Protein AF-A0A946B1J1-F1 (afdb_monomer_lite)

pLDDT: mean 82.87, std 7.54, range [49.25, 90.81]

Sequence (90 aa):
MIRVVFNIIELVRVLRERGNWKLIRHSQNQLKNFIFCRSGLNNRSAVEVAFYWYHLLKGPEVLIWRLETFGFLFTSKTDQKSRDYLNSYL

Secondary structure (DSSP, 8-state):
-HHHHHHHHHHHHHHHHHB-HHHHHHTHHHHHHHHTT-SSS----HHHHHHHHHHHTTSHHHHHHHHHHTTSB--TT--HHHHHHHHTT-

Structure (mmCIF, N/CA/C/O backbone):
data_AF-A0A946B1J1-F1
#
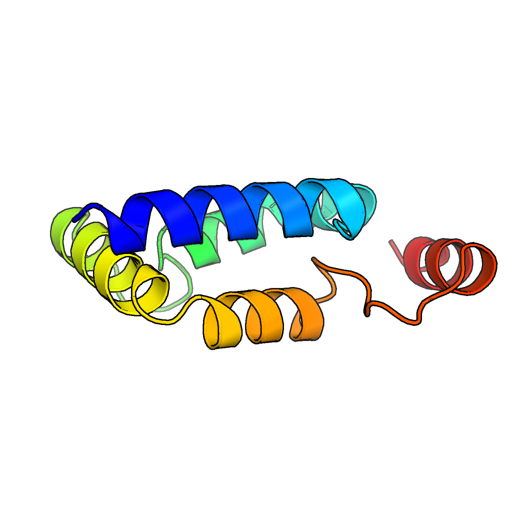_entry.id   AF-A0A946B1J1-F1
#
loop_
_atom_site.group_PDB
_atom_site.id
_atom_site.type_symbol
_atom_site.label_atom_id
_atom_site.label_alt_id
_atom_site.label_comp_id
_atom_site.label_asym_id
_atom_site.label_entity_id
_atom_site.label_seq_id
_atom_site.pdbx_PDB_ins_code
_atom_site.Cartn_x
_atom_site.Cartn_y
_atom_site.Cartn_z
_atom_site.occupancy
_atom_site.B_iso_or_equiv
_atom_site.auth_seq_id
_atom_site.auth_comp_id
_atom_site.auth_asym_id
_atom_site.auth_atom_id
_atom_site.pdbx_PDB_model_num
ATOM 1 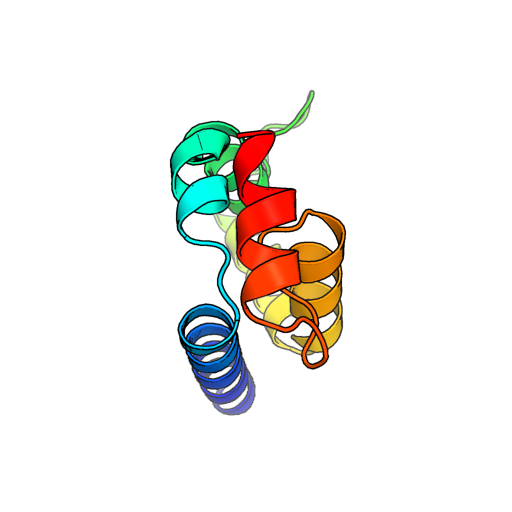N N . MET A 1 1 ? -2.570 1.428 20.166 1.00 63.84 1 MET A N 1
ATOM 2 C CA . MET A 1 1 ? -2.526 2.591 19.247 1.00 63.84 1 MET A CA 1
ATOM 3 C C . MET A 1 1 ? -1.122 2.878 18.736 1.00 63.84 1 MET A C 1
ATOM 5 O O . MET A 1 1 ? -0.963 2.919 17.529 1.00 63.84 1 MET A O 1
ATOM 9 N N . ILE A 1 2 ? -0.108 2.987 19.602 1.00 77.31 2 ILE A N 1
ATOM 10 C CA . ILE A 1 2 ? 1.280 3.297 19.201 1.00 77.31 2 ILE A CA 1
ATOM 11 C C . ILE A 1 2 ? 1.826 2.347 18.111 1.00 77.31 2 ILE A C 1
ATOM 13 O O . ILE A 1 2 ? 2.337 2.817 17.103 1.00 77.31 2 ILE A O 1
ATOM 17 N N . ARG A 1 3 ? 1.627 1.023 18.241 1.00 79.50 3 ARG A N 1
ATOM 18 C CA . ARG A 1 3 ? 2.035 0.044 17.207 1.00 79.50 3 ARG A CA 1
ATOM 19 C C . ARG A 1 3 ? 1.408 0.297 15.831 1.00 79.50 3 ARG A C 1
ATOM 21 O O . ARG A 1 3 ? 2.090 0.193 14.828 1.00 79.50 3 ARG A O 1
ATOM 28 N N . VAL A 1 4 ? 0.134 0.692 15.784 1.00 80.06 4 VAL A N 1
ATOM 29 C CA . VAL A 1 4 ? -0.566 0.988 14.521 1.00 80.06 4 VAL A CA 1
ATOM 30 C C . VAL A 1 4 ? 0.069 2.193 13.825 1.00 80.06 4 VAL A C 1
ATOM 32 O O . VAL A 1 4 ? 0.223 2.184 12.612 1.00 80.06 4 VAL A O 1
ATOM 35 N N . VAL A 1 5 ? 0.496 3.204 14.588 1.00 81.81 5 VAL A N 1
ATOM 36 C CA . VAL A 1 5 ? 1.194 4.376 14.038 1.00 81.81 5 VAL A CA 1
ATOM 37 C C . VAL A 1 5 ? 2.549 3.981 13.444 1.00 81.81 5 VAL A C 1
ATOM 39 O O . VAL A 1 5 ? 2.856 4.390 12.329 1.00 81.81 5 VAL A O 1
ATOM 42 N N . PHE A 1 6 ? 3.329 3.140 14.131 1.00 85.75 6 PHE A N 1
ATOM 43 C CA . PHE A 1 6 ? 4.587 2.615 13.582 1.00 85.75 6 PHE A CA 1
ATOM 44 C C . PHE A 1 6 ? 4.372 1.804 12.300 1.00 85.75 6 PHE A C 1
ATOM 46 O O . PHE A 1 6 ? 5.084 2.020 11.323 1.00 85.75 6 PHE A O 1
ATOM 53 N N . ASN A 1 7 ? 3.338 0.965 12.263 1.00 87.25 7 ASN A N 1
ATOM 54 C CA . ASN A 1 7 ? 2.989 0.169 11.087 1.00 87.25 7 ASN A CA 1
ATOM 55 C C . ASN A 1 7 ? 2.555 1.047 9.898 1.00 87.25 7 ASN A C 1
ATOM 57 O O . ASN A 1 7 ? 2.869 0.737 8.752 1.00 87.25 7 ASN A O 1
ATOM 61 N N . ILE A 1 8 ? 1.879 2.177 10.147 1.00 85.62 8 ILE A N 1
ATOM 62 C CA . ILE A 1 8 ? 1.581 3.174 9.104 1.00 85.62 8 ILE A CA 1
ATOM 63 C C . ILE A 1 8 ? 2.878 3.797 8.574 1.00 85.62 8 ILE A C 1
ATOM 65 O O . ILE A 1 8 ? 3.038 3.931 7.363 1.00 85.62 8 ILE A O 1
ATOM 69 N N . ILE A 1 9 ? 3.811 4.168 9.457 1.00 87.50 9 ILE A N 1
ATOM 70 C CA . ILE A 1 9 ? 5.105 4.741 9.053 1.00 87.50 9 ILE A CA 1
ATOM 71 C C . ILE A 1 9 ? 5.889 3.740 8.197 1.00 87.50 9 ILE A C 1
ATOM 73 O O . ILE A 1 9 ? 6.452 4.123 7.170 1.00 87.50 9 ILE A O 1
ATOM 77 N N . GLU A 1 10 ? 5.902 2.467 8.583 1.00 89.31 10 GLU A N 1
ATOM 78 C CA . GLU A 1 10 ? 6.522 1.391 7.810 1.00 89.31 10 GLU A CA 1
ATOM 79 C C . GLU A 1 10 ? 5.872 1.240 6.433 1.00 89.31 10 GLU A C 1
ATOM 81 O O . GLU A 1 10 ? 6.572 1.228 5.421 1.00 89.31 10 GLU A O 1
ATOM 86 N N . LEU A 1 11 ? 4.538 1.233 6.371 1.00 88.50 11 LEU A N 1
ATOM 87 C CA . LEU A 1 11 ? 3.804 1.164 5.111 1.00 88.50 11 LEU A CA 1
ATOM 88 C C . LEU A 1 11 ? 4.167 2.326 4.176 1.00 88.50 11 LEU A C 1
ATOM 90 O O . LEU A 1 11 ? 4.394 2.122 2.985 1.00 88.50 11 LEU A O 1
ATOM 94 N N . VAL A 1 12 ? 4.250 3.545 4.717 1.00 87.12 12 VAL A N 1
ATOM 95 C CA . VAL A 1 12 ? 4.632 4.745 3.958 1.00 87.12 12 VAL A CA 1
ATOM 96 C C . VAL A 1 12 ? 6.073 4.644 3.460 1.00 87.12 12 VAL A C 1
ATOM 98 O O . VAL A 1 12 ? 6.337 4.999 2.311 1.00 87.12 12 VAL A O 1
ATOM 101 N N . ARG A 1 13 ? 7.005 4.135 4.276 1.00 90.56 13 ARG A N 1
ATOM 102 C CA . ARG A 1 13 ? 8.392 3.885 3.846 1.00 90.56 13 ARG A CA 1
ATOM 103 C C . ARG A 1 13 ? 8.447 2.871 2.708 1.00 90.56 13 ARG A C 1
ATOM 105 O O . ARG A 1 13 ? 9.026 3.164 1.667 1.00 90.56 13 ARG A O 1
ATOM 112 N N . VAL A 1 14 ? 7.761 1.741 2.860 1.00 89.88 14 VAL A N 1
ATOM 113 C CA . VAL A 1 14 ? 7.676 0.687 1.842 1.00 89.88 14 VAL A CA 1
ATOM 114 C C . VAL A 1 14 ? 7.083 1.217 0.535 1.00 89.88 14 VAL A C 1
ATOM 116 O O . VAL A 1 14 ? 7.631 0.955 -0.535 1.00 89.88 14 VAL A O 1
ATOM 119 N N . LEU A 1 15 ? 6.005 2.001 0.607 1.00 88.75 15 LEU A N 1
ATOM 120 C CA . LEU A 1 15 ? 5.405 2.660 -0.555 1.00 88.75 15 LEU A CA 1
ATOM 121 C C . LEU A 1 15 ? 6.360 3.660 -1.208 1.00 88.75 15 LEU A C 1
ATOM 123 O O . LEU A 1 15 ? 6.417 3.741 -2.430 1.00 88.75 15 LEU A O 1
ATOM 127 N N . ARG A 1 16 ? 7.139 4.406 -0.424 1.00 87.75 16 ARG A N 1
ATOM 128 C CA . ARG A 1 16 ? 8.120 5.354 -0.960 1.00 87.75 16 ARG A CA 1
ATOM 129 C C . ARG A 1 16 ? 9.264 4.657 -1.691 1.00 87.75 16 ARG A C 1
ATOM 131 O O . ARG A 1 16 ? 9.657 5.115 -2.759 1.00 87.75 16 ARG A O 1
ATOM 138 N N . GLU A 1 17 ? 9.782 3.574 -1.128 1.00 89.38 17 GLU A N 1
ATOM 139 C CA . GLU A 1 17 ? 10.959 2.867 -1.647 1.00 89.38 17 GLU A CA 1
ATOM 140 C C . GLU A 1 17 ? 10.625 1.924 -2.808 1.00 89.38 17 GLU A C 1
ATOM 142 O O . GLU A 1 17 ? 11.400 1.790 -3.759 1.00 89.38 17 GLU A O 1
ATOM 147 N N . ARG A 1 18 ? 9.470 1.256 -2.735 1.00 90.31 18 ARG A N 1
ATOM 148 C CA . ARG A 1 18 ? 9.087 0.177 -3.656 1.00 90.31 18 ARG A CA 1
ATOM 149 C C . ARG A 1 18 ? 7.815 0.470 -4.443 1.00 90.31 18 ARG A C 1
ATOM 151 O O . ARG A 1 18 ? 7.409 -0.357 -5.251 1.00 90.31 18 ARG A O 1
ATOM 158 N N . GLY A 1 19 ? 7.183 1.621 -4.238 1.00 89.25 19 GLY A N 1
ATOM 159 C CA . GLY A 1 19 ? 5.944 1.988 -4.915 1.00 89.25 19 GLY A CA 1
ATOM 160 C C . GLY A 1 19 ? 6.091 2.049 -6.428 1.00 89.25 19 GLY A C 1
ATOM 161 O O . GLY A 1 19 ? 6.924 2.783 -6.964 1.00 89.25 19 GLY A O 1
ATOM 162 N N . ASN A 1 20 ? 5.218 1.331 -7.129 1.00 90.81 20 ASN A N 1
ATOM 163 C CA . ASN A 1 20 ? 5.012 1.526 -8.552 1.00 90.81 20 ASN A CA 1
ATOM 164 C C . ASN A 1 20 ? 4.089 2.731 -8.773 1.00 90.81 20 ASN A C 1
ATOM 166 O O . ASN A 1 20 ? 2.889 2.601 -9.014 1.00 90.81 20 ASN A O 1
ATOM 170 N N . TRP A 1 21 ? 4.658 3.932 -8.689 1.00 87.44 21 TRP A N 1
ATOM 171 C CA . TRP A 1 21 ? 3.906 5.179 -8.835 1.00 87.44 21 TRP A CA 1
ATOM 172 C C . TRP A 1 21 ? 3.228 5.330 -10.203 1.00 87.44 21 TRP A C 1
ATOM 174 O O . TRP A 1 21 ? 2.197 6.000 -10.285 1.00 87.44 21 TRP A O 1
ATOM 184 N N . LYS A 1 22 ? 3.763 4.697 -11.260 1.00 88.62 22 LYS A N 1
ATOM 185 C CA . LYS A 1 22 ? 3.157 4.712 -12.600 1.00 88.62 22 LYS A CA 1
ATOM 186 C C . LYS A 1 22 ? 1.846 3.924 -12.598 1.00 88.62 22 LYS A C 1
ATOM 188 O O . LYS A 1 22 ? 0.814 4.482 -12.968 1.00 88.62 22 LYS A O 1
ATOM 193 N N . LEU A 1 23 ? 1.860 2.694 -12.077 1.00 88.12 23 LEU A N 1
ATOM 194 C CA . LEU A 1 23 ? 0.650 1.881 -11.915 1.00 88.12 23 LEU A CA 1
ATOM 195 C C . LEU A 1 23 ? -0.337 2.507 -10.934 1.00 88.12 23 LEU A C 1
ATOM 197 O O . LEU A 1 23 ? -1.527 2.561 -11.218 1.00 88.12 23 LEU A O 1
ATOM 201 N N . ILE A 1 24 ? 0.141 3.019 -9.797 1.00 87.62 24 ILE A N 1
ATOM 202 C CA . ILE A 1 24 ? -0.721 3.684 -8.812 1.00 87.62 24 ILE A CA 1
ATOM 203 C C . ILE A 1 24 ? -1.457 4.857 -9.462 1.00 87.62 24 ILE A C 1
ATOM 205 O O . ILE A 1 24 ? -2.643 5.043 -9.199 1.00 87.62 24 ILE A O 1
ATOM 209 N N . ARG A 1 25 ? -0.779 5.630 -10.323 1.00 86.75 25 ARG A N 1
ATOM 210 C CA . ARG A 1 25 ? -1.387 6.742 -11.062 1.00 86.75 25 ARG A CA 1
ATOM 211 C C . ARG A 1 25 ? -2.364 6.265 -12.138 1.00 86.75 25 ARG A C 1
ATOM 213 O O . ARG A 1 25 ? -3.422 6.866 -12.284 1.00 86.75 25 ARG A O 1
ATOM 220 N N . HIS A 1 26 ? -2.031 5.198 -12.855 1.00 89.31 26 HIS A N 1
ATOM 221 C CA . HIS A 1 26 ? -2.901 4.627 -13.881 1.00 89.31 26 HIS A CA 1
ATOM 222 C C . HIS A 1 26 ? -4.181 4.021 -13.270 1.00 89.31 26 HIS A C 1
ATOM 224 O O . HIS A 1 26 ? -5.288 4.263 -13.744 1.00 89.31 26 HIS A O 1
ATOM 230 N N . SER A 1 27 ? -4.054 3.324 -12.141 1.00 85.12 27 SER A N 1
ATOM 231 C CA . SER A 1 27 ? -5.134 2.582 -11.480 1.00 85.12 27 SER A CA 1
ATOM 232 C C . SER A 1 27 ? -5.713 3.304 -10.254 1.00 85.12 27 SER A C 1
ATOM 234 O O . SER A 1 27 ? -6.259 2.661 -9.355 1.00 85.12 27 SER A O 1
ATOM 236 N N . GLN A 1 28 ? -5.645 4.643 -10.197 1.00 83.25 28 GLN A N 1
ATOM 237 C CA . GLN A 1 28 ? -6.112 5.437 -9.044 1.00 83.25 28 GLN A CA 1
ATOM 238 C C . GLN A 1 28 ? -7.561 5.144 -8.650 1.00 83.25 28 GLN A C 1
ATOM 240 O O . GLN A 1 28 ? -7.881 5.112 -7.463 1.00 83.25 28 GLN A O 1
ATOM 245 N N . ASN A 1 29 ? -8.438 4.917 -9.629 1.00 83.69 29 ASN A N 1
ATOM 246 C CA . ASN A 1 29 ? -9.847 4.622 -9.370 1.00 83.69 29 ASN A CA 1
ATOM 247 C C . ASN A 1 29 ? -10.034 3.236 -8.740 1.00 83.69 29 ASN A C 1
ATOM 249 O O . ASN A 1 29 ? -10.806 3.094 -7.794 1.00 83.69 29 ASN A O 1
ATOM 253 N N . GLN A 1 30 ? -9.285 2.229 -9.197 1.00 80.88 30 GLN A N 1
ATOM 254 C CA . GLN A 1 30 ? -9.299 0.893 -8.596 1.00 80.88 30 GLN A CA 1
ATOM 255 C C . GLN A 1 30 ? -8.709 0.919 -7.186 1.00 80.88 30 GLN A C 1
ATOM 257 O O . GLN A 1 30 ? -9.289 0.344 -6.267 1.00 80.88 30 GLN A O 1
ATOM 262 N N . LEU A 1 31 ? -7.610 1.652 -6.993 1.00 82.88 31 LEU A N 1
ATOM 263 C CA . LEU A 1 31 ? -6.984 1.815 -5.686 1.00 82.88 31 LEU A CA 1
ATOM 264 C C . LEU A 1 31 ? -7.905 2.556 -4.710 1.00 82.88 31 LEU A C 1
ATOM 266 O O . LEU A 1 31 ? -8.056 2.122 -3.573 1.00 82.88 31 LEU A O 1
ATOM 270 N N . LYS A 1 32 ? -8.588 3.624 -5.146 1.00 81.62 32 LYS A N 1
ATOM 271 C CA . LYS A 1 32 ? -9.626 4.290 -4.344 1.00 81.62 32 LYS A CA 1
ATOM 272 C C . LYS A 1 32 ? -10.744 3.322 -3.984 1.00 81.62 32 LYS A C 1
ATOM 274 O O . LYS A 1 32 ? -11.126 3.256 -2.820 1.00 81.62 32 LYS A O 1
ATOM 279 N N . ASN A 1 33 ? -11.245 2.548 -4.941 1.00 82.12 33 ASN A N 1
ATOM 280 C CA . ASN A 1 33 ? -12.306 1.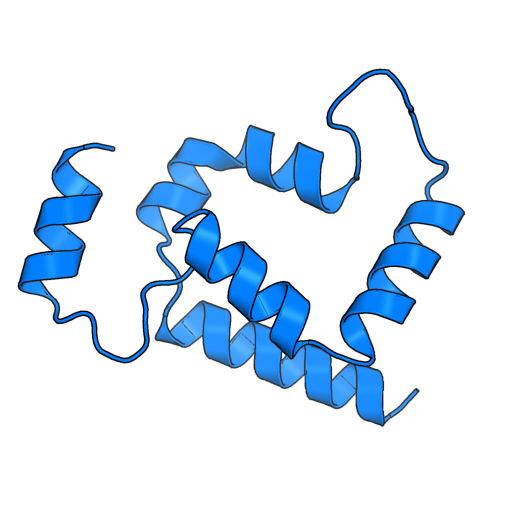584 -4.663 1.00 82.12 33 ASN A CA 1
ATOM 281 C C . ASN A 1 33 ? -11.849 0.497 -3.683 1.00 82.12 33 ASN A C 1
ATOM 283 O O . ASN A 1 33 ? -12.616 0.120 -2.805 1.00 82.12 33 ASN A O 1
ATOM 287 N N . PHE A 1 34 ? -10.597 0.055 -3.756 1.00 79.50 34 PHE A N 1
ATOM 288 C CA . PHE A 1 34 ? -10.011 -0.861 -2.782 1.00 79.50 34 PHE A CA 1
ATOM 289 C C . PHE A 1 34 ? -9.878 -0.222 -1.388 1.00 79.50 34 PHE A C 1
ATOM 291 O O . PHE A 1 34 ? -10.331 -0.803 -0.401 1.00 79.50 34 PHE A O 1
ATOM 298 N N . ILE A 1 35 ? -9.325 0.997 -1.306 1.00 79.94 35 ILE A N 1
ATOM 299 C CA . ILE A 1 35 ? -9.134 1.741 -0.050 1.00 79.94 35 ILE A CA 1
ATOM 300 C C . ILE A 1 35 ? -10.468 2.007 0.639 1.00 79.94 35 ILE A C 1
ATOM 302 O O . ILE A 1 35 ? -10.619 1.771 1.833 1.00 79.94 35 ILE A O 1
ATOM 306 N N . PHE A 1 36 ? -11.466 2.455 -0.110 1.00 78.56 36 PHE A N 1
ATOM 307 C CA . PHE A 1 36 ? -12.786 2.738 0.441 1.00 78.56 36 PHE A CA 1
ATOM 308 C C . PHE A 1 36 ? -13.683 1.499 0.523 1.00 78.56 36 PHE A C 1
ATOM 310 O O . PHE A 1 36 ? -14.856 1.636 0.851 1.00 78.56 36 PHE A O 1
ATOM 317 N N . CYS A 1 37 ? -13.155 0.306 0.217 1.00 74.62 37 CYS A N 1
ATOM 318 C CA . CYS A 1 37 ? -13.916 -0.943 0.133 1.00 74.62 37 CYS A CA 1
ATOM 319 C C . CYS A 1 37 ? -15.198 -0.809 -0.718 1.00 74.62 37 CYS A C 1
ATOM 321 O O . CYS A 1 37 ? -16.215 -1.426 -0.422 1.00 74.62 37 CYS A O 1
ATOM 323 N N . ARG A 1 38 ? -15.140 0.010 -1.777 1.00 71.06 38 ARG A N 1
ATOM 324 C CA . ARG A 1 38 ? -16.222 0.308 -2.732 1.00 71.06 38 ARG A CA 1
ATOM 325 C C . ARG A 1 38 ? -16.226 -0.617 -3.954 1.00 71.06 38 ARG A C 1
ATOM 327 O O . ARG A 1 38 ? -16.911 -0.345 -4.933 1.00 71.06 38 ARG A O 1
ATOM 334 N N . SER A 1 39 ? -15.439 -1.689 -3.944 1.00 63.91 39 SER A N 1
ATOM 335 C CA . SER A 1 39 ? -15.436 -2.688 -5.015 1.00 63.91 39 SER A CA 1
ATOM 336 C C . SER A 1 39 ? -16.547 -3.727 -4.793 1.00 63.91 39 SER A C 1
ATOM 338 O O . SER A 1 39 ? -16.420 -4.566 -3.902 1.00 63.91 39 SER A O 1
ATOM 340 N N . GLY A 1 40 ? -17.613 -3.694 -5.605 1.00 64.81 40 GLY A N 1
ATOM 341 C CA . GLY A 1 40 ? -18.706 -4.684 -5.606 1.00 64.81 40 GLY A CA 1
ATOM 342 C C . GLY A 1 40 ? -20.039 -4.211 -4.994 1.00 64.81 40 GLY A C 1
ATOM 343 O O . GLY A 1 40 ? -20.267 -3.020 -4.820 1.00 64.81 40 GLY A O 1
ATOM 344 N N . LEU A 1 41 ? -20.918 -5.173 -4.670 1.00 49.25 41 LEU A N 1
ATOM 345 C CA . LEU A 1 41 ? -22.319 -5.021 -4.210 1.00 49.25 41 LEU A CA 1
ATOM 346 C C . LEU A 1 41 ? -22.509 -4.485 -2.775 1.00 49.25 41 LEU A C 1
ATOM 348 O O . LEU A 1 41 ? -23.632 -4.472 -2.281 1.00 49.25 41 LEU A O 1
ATOM 352 N N . ASN A 1 42 ? -21.446 -4.072 -2.078 1.00 52.84 42 ASN A N 1
ATOM 353 C CA . ASN A 1 42 ? -21.524 -3.749 -0.653 1.00 52.84 42 ASN A CA 1
ATOM 354 C C . ASN A 1 42 ? -20.909 -2.381 -0.346 1.00 52.84 42 ASN A C 1
ATOM 356 O O . ASN A 1 42 ? -19.691 -2.214 -0.323 1.00 52.84 42 ASN A O 1
ATOM 360 N N . ASN A 1 43 ? -21.774 -1.402 -0.090 1.00 62.94 43 ASN A N 1
ATOM 361 C CA . ASN A 1 43 ? -21.401 -0.060 0.336 1.00 62.94 43 ASN A CA 1
ATOM 362 C C . ASN A 1 43 ? -21.197 -0.071 1.858 1.00 62.94 43 ASN A C 1
ATOM 364 O O . ASN A 1 43 ? -22.133 0.181 2.615 1.00 62.94 43 ASN A O 1
ATOM 368 N N . ARG A 1 44 ? -19.997 -0.446 2.315 1.00 71.94 44 ARG A N 1
ATOM 369 C CA . ARG A 1 44 ? -19.686 -0.425 3.752 1.00 71.94 44 ARG A CA 1
ATOM 370 C C . ARG A 1 44 ? -19.692 1.006 4.279 1.00 71.94 44 ARG A C 1
ATOM 372 O O . ARG A 1 44 ? -19.252 1.936 3.600 1.00 71.94 44 ARG A O 1
ATOM 379 N N . SER A 1 45 ? -20.164 1.178 5.507 1.00 79.12 45 SER A N 1
ATOM 380 C CA . SER A 1 45 ? -20.144 2.477 6.175 1.00 79.12 45 SER A CA 1
ATOM 381 C C . SER A 1 45 ? -18.702 2.946 6.411 1.00 79.12 45 SER A C 1
ATOM 383 O O . SER A 1 45 ? -17.778 2.145 6.573 1.00 79.12 45 SER A O 1
ATOM 385 N N . ALA A 1 46 ? -18.492 4.263 6.473 1.00 78.38 46 ALA A N 1
ATOM 386 C CA . ALA A 1 46 ? -17.162 4.833 6.707 1.00 78.38 46 ALA A CA 1
ATOM 387 C C . ALA A 1 46 ? -16.517 4.328 8.017 1.00 78.38 46 ALA A C 1
ATOM 389 O O . ALA A 1 46 ? -15.297 4.176 8.089 1.00 78.38 46 ALA A O 1
ATOM 390 N N . VAL A 1 47 ? -17.334 4.014 9.029 1.00 81.44 47 VAL A N 1
ATOM 391 C CA . VAL A 1 47 ? -16.886 3.469 10.320 1.00 81.44 47 VAL A CA 1
ATOM 392 C C . VAL A 1 47 ? -16.359 2.041 10.169 1.00 81.44 47 VAL A C 1
ATOM 394 O O . VAL A 1 47 ? -15.294 1.720 10.693 1.00 81.44 47 VAL A O 1
ATOM 397 N N . GLU A 1 48 ? -17.050 1.190 9.409 1.00 82.19 48 GLU A N 1
ATOM 398 C CA . GLU A 1 48 ? -16.598 -0.181 9.137 1.00 82.19 48 GLU A CA 1
ATOM 399 C C . GLU A 1 48 ? -15.309 -0.203 8.318 1.00 82.19 48 GLU A C 1
ATOM 401 O O . GLU A 1 48 ? -14.432 -1.028 8.573 1.00 82.19 48 GLU A O 1
ATOM 406 N N . VAL A 1 49 ? -15.165 0.724 7.366 1.00 83.12 49 VAL A N 1
ATOM 407 C CA . VAL A 1 49 ? -13.925 0.900 6.600 1.00 83.12 49 VAL A CA 1
ATOM 408 C C . VAL A 1 49 ? -12.780 1.300 7.531 1.00 83.12 49 VAL A C 1
ATOM 410 O O . VAL A 1 49 ? -11.707 0.699 7.476 1.00 83.12 49 VAL A O 1
ATOM 413 N N . ALA A 1 50 ? -13.003 2.253 8.439 1.00 81.50 50 ALA A N 1
ATOM 414 C CA . ALA A 1 50 ? -11.995 2.652 9.419 1.00 81.50 50 ALA A CA 1
ATOM 415 C C . ALA A 1 50 ? -11.585 1.485 10.338 1.00 81.50 50 ALA A C 1
ATOM 417 O O . ALA A 1 50 ? -10.392 1.271 10.561 1.00 81.50 50 ALA A O 1
ATOM 418 N N . PHE A 1 51 ? -12.544 0.686 10.818 1.00 84.31 51 PHE A N 1
ATOM 419 C CA . PHE A 1 51 ? -12.264 -0.510 11.623 1.00 84.31 51 PHE A CA 1
ATOM 420 C C . PHE A 1 51 ? -11.505 -1.586 10.844 1.00 84.31 51 PHE A C 1
ATOM 422 O O . PHE A 1 51 ? -10.567 -2.185 11.375 1.00 84.31 51 PHE A O 1
ATOM 429 N N . TYR A 1 52 ? -11.873 -1.807 9.582 1.00 83.50 52 TYR A N 1
ATOM 430 C CA . TYR A 1 52 ? -11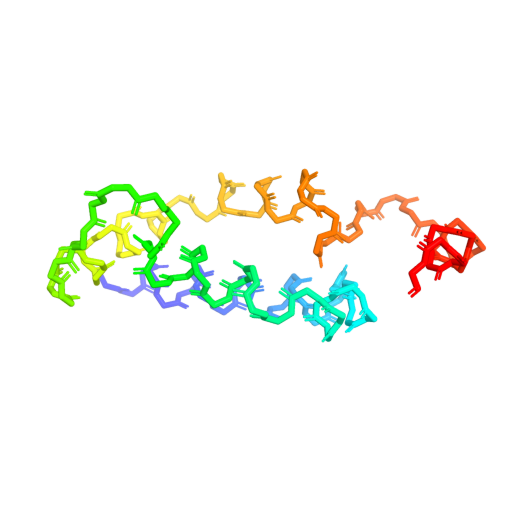.185 -2.731 8.686 1.00 83.50 52 TYR A CA 1
ATOM 431 C C . TYR A 1 52 ? -9.714 -2.339 8.509 1.00 83.50 52 TYR A C 1
ATOM 433 O O . TYR A 1 52 ? -8.828 -3.169 8.724 1.00 83.50 52 TYR A O 1
ATOM 441 N N . TRP A 1 53 ? -9.439 -1.064 8.217 1.00 82.50 53 TRP A N 1
ATOM 442 C CA . TRP A 1 53 ? -8.069 -0.558 8.098 1.00 82.50 53 TRP A CA 1
ATOM 443 C C . TRP A 1 53 ? -7.312 -0.609 9.415 1.00 82.50 53 TRP A C 1
ATOM 445 O O . TRP A 1 53 ? -6.157 -1.019 9.432 1.00 82.50 53 TRP A O 1
ATOM 455 N N . TYR A 1 54 ? -7.955 -0.265 10.529 1.00 83.88 54 TYR A N 1
ATOM 456 C CA . TYR A 1 54 ? -7.338 -0.374 11.846 1.00 83.88 54 TYR A CA 1
ATOM 457 C C . TYR A 1 54 ? -6.917 -1.814 12.169 1.00 83.88 54 TYR A C 1
ATOM 459 O O . TYR A 1 54 ? -5.845 -2.025 12.735 1.00 83.88 54 TYR A O 1
ATOM 467 N N . HIS A 1 55 ? -7.730 -2.807 11.798 1.00 83.56 55 HIS A N 1
ATOM 468 C CA . HIS A 1 55 ? -7.400 -4.215 11.998 1.00 83.56 55 HIS A CA 1
ATOM 469 C C . HIS A 1 55 ? -6.264 -4.672 11.077 1.00 83.56 55 HIS A C 1
ATOM 471 O O . HIS A 1 55 ? -5.313 -5.287 11.550 1.00 83.56 55 HIS A O 1
ATOM 477 N N . LEU A 1 56 ? -6.308 -4.309 9.792 1.00 82.31 56 LEU A N 1
ATOM 478 C CA . LEU A 1 56 ? -5.235 -4.620 8.841 1.00 82.31 56 LEU A CA 1
ATOM 479 C C . LEU A 1 56 ? -3.903 -3.977 9.232 1.00 82.31 56 LEU A C 1
ATOM 481 O O . LEU A 1 56 ? -2.858 -4.607 9.138 1.00 82.31 56 LEU A O 1
ATOM 485 N N . LEU A 1 57 ? -3.928 -2.747 9.740 1.00 82.44 57 LEU A N 1
ATOM 486 C CA . LEU A 1 57 ? -2.729 -2.045 10.191 1.00 82.44 57 LEU A CA 1
ATOM 487 C C . LEU A 1 57 ? -2.156 -2.602 11.502 1.00 82.44 57 LEU A C 1
ATOM 489 O O . LEU A 1 57 ? -1.063 -2.198 11.887 1.00 82.44 57 LEU A O 1
ATOM 493 N N . LYS A 1 58 ? -2.832 -3.529 12.200 1.00 81.19 58 LYS A N 1
ATOM 494 C CA . LYS A 1 58 ? -2.210 -4.287 13.303 1.00 81.19 58 LYS A CA 1
ATOM 495 C C . LYS A 1 58 ? -1.233 -5.363 12.809 1.00 81.19 58 LYS A C 1
ATOM 497 O O . LYS A 1 58 ? -0.379 -5.753 13.599 1.00 81.19 58 LYS A O 1
ATOM 502 N N . GLY A 1 59 ? -1.348 -5.789 11.549 1.00 83.00 59 GLY A N 1
ATOM 503 C CA . GLY A 1 59 ? -0.457 -6.729 10.859 1.00 83.00 59 GLY A CA 1
ATOM 504 C C . GLY A 1 59 ? -0.227 -6.274 9.410 1.00 83.00 59 GLY A C 1
ATOM 505 O O . GLY A 1 59 ? -0.876 -6.797 8.495 1.00 83.00 59 GLY A O 1
ATOM 506 N N . PRO A 1 60 ? 0.616 -5.243 9.189 1.00 83.50 60 PRO A N 1
ATOM 507 C CA . PRO A 1 60 ? 0.778 -4.577 7.896 1.00 83.50 60 PRO A CA 1
ATOM 508 C C . PRO A 1 60 ? 1.382 -5.482 6.816 1.00 83.50 60 PRO A C 1
ATOM 510 O O . PRO A 1 60 ? 1.281 -5.160 5.637 1.00 83.50 60 PRO A O 1
ATOM 513 N N . GLU A 1 61 ? 1.963 -6.620 7.181 1.00 86.50 61 GLU A N 1
ATOM 514 C CA . GLU A 1 61 ? 2.597 -7.579 6.278 1.00 86.50 61 GLU A CA 1
ATOM 515 C C . GLU A 1 61 ? 1.601 -8.096 5.238 1.00 86.50 61 GLU A C 1
ATOM 517 O O . GLU A 1 61 ? 1.911 -8.157 4.050 1.00 86.50 61 GLU A O 1
ATOM 522 N N . VAL A 1 62 ? 0.365 -8.385 5.659 1.00 85.19 62 VAL A N 1
ATOM 523 C CA . VAL A 1 62 ? -0.709 -8.817 4.750 1.00 85.19 62 VAL A CA 1
ATOM 524 C C . VAL A 1 62 ? -1.093 -7.694 3.787 1.00 85.19 62 VAL A C 1
ATOM 526 O O . VAL A 1 62 ? -1.382 -7.946 2.616 1.00 85.19 62 VAL A O 1
ATOM 529 N N . LEU A 1 63 ? -1.089 -6.443 4.257 1.00 86.69 63 LEU A N 1
ATOM 530 C CA . LEU A 1 63 ? -1.367 -5.284 3.414 1.00 86.69 63 LEU A CA 1
ATOM 531 C C . LEU A 1 63 ? -0.248 -5.061 2.392 1.00 86.69 63 LEU A C 1
ATOM 533 O O . LEU A 1 63 ? -0.535 -4.855 1.215 1.00 86.69 63 LEU A O 1
ATOM 537 N N . ILE A 1 64 ? 1.009 -5.146 2.826 1.00 88.31 64 ILE A N 1
ATOM 538 C CA . ILE A 1 64 ? 2.192 -5.054 1.966 1.00 88.31 64 ILE A CA 1
ATOM 539 C C . ILE A 1 64 ? 2.140 -6.150 0.903 1.00 88.31 64 ILE A C 1
ATOM 541 O O . ILE A 1 64 ? 2.230 -5.845 -0.282 1.00 88.31 64 ILE A O 1
ATOM 545 N N . TRP A 1 65 ? 1.894 -7.398 1.302 1.00 88.12 65 TRP A N 1
ATOM 546 C CA . TRP A 1 65 ? 1.780 -8.526 0.381 1.00 88.12 65 TRP A CA 1
ATOM 547 C C . TRP A 1 65 ? 0.650 -8.341 -0.640 1.00 88.12 65 TRP A C 1
ATOM 549 O O . TRP A 1 65 ? 0.824 -8.627 -1.825 1.00 88.12 65 TRP A O 1
ATOM 559 N N . ARG A 1 66 ? -0.507 -7.806 -0.225 1.00 85.31 66 ARG A N 1
ATOM 560 C CA . ARG A 1 66 ? -1.592 -7.467 -1.161 1.00 85.31 66 ARG A CA 1
ATOM 561 C C . ARG A 1 66 ? -1.166 -6.395 -2.157 1.00 85.31 66 ARG A C 1
ATOM 563 O O . ARG A 1 66 ? -1.439 -6.534 -3.345 1.00 85.31 66 ARG A O 1
ATOM 570 N N . LEU A 1 67 ? -0.506 -5.337 -1.693 1.00 88.00 67 LEU A N 1
ATOM 571 C CA . LEU A 1 67 ? -0.019 -4.266 -2.563 1.00 88.00 67 LEU A CA 1
ATOM 572 C C . LEU A 1 67 ? 1.059 -4.765 -3.539 1.00 88.00 67 LEU A C 1
ATOM 574 O O . LEU A 1 67 ? 1.069 -4.331 -4.688 1.00 88.00 67 LEU A O 1
ATOM 578 N N . GLU A 1 68 ? 1.915 -5.700 -3.122 1.00 89.44 68 GLU A N 1
ATOM 579 C CA . GLU A 1 68 ? 2.865 -6.398 -4.001 1.00 89.44 68 GLU A CA 1
ATOM 580 C C . GLU A 1 68 ? 2.144 -7.267 -5.036 1.00 89.44 68 GLU A C 1
ATOM 582 O O . GLU A 1 68 ? 2.437 -7.183 -6.225 1.00 89.44 68 GLU A O 1
ATOM 587 N N . THR A 1 69 ? 1.148 -8.045 -4.608 1.00 86.62 69 THR A N 1
ATOM 588 C CA . THR A 1 69 ? 0.367 -8.931 -5.488 1.00 86.62 69 THR A CA 1
ATOM 589 C C . THR A 1 69 ? -0.391 -8.147 -6.560 1.00 86.62 69 THR A C 1
ATOM 591 O O . THR A 1 69 ? -0.451 -8.568 -7.711 1.00 86.62 69 THR A O 1
ATOM 594 N N . PHE A 1 70 ? -0.939 -6.980 -6.213 1.00 83.94 70 PHE A N 1
ATOM 595 C CA . PHE A 1 70 ? -1.582 -6.083 -7.178 1.00 83.94 70 PHE A CA 1
ATOM 596 C C . PHE A 1 70 ? -0.586 -5.293 -8.044 1.00 83.94 70 PHE A C 1
ATOM 598 O O . PHE A 1 70 ? -1.008 -4.536 -8.915 1.00 83.94 70 PHE A O 1
ATOM 605 N N . GLY A 1 71 ? 0.721 -5.425 -7.806 1.00 86.75 71 GLY A N 1
ATOM 606 C CA . GLY A 1 71 ? 1.767 -4.712 -8.540 1.00 86.75 71 GLY A CA 1
ATOM 607 C C . GLY A 1 71 ? 1.948 -3.246 -8.134 1.00 86.75 71 GLY A C 1
ATOM 608 O O . GLY A 1 71 ? 2.753 -2.540 -8.742 1.00 86.75 71 GLY A O 1
ATOM 609 N N . PHE A 1 72 ? 1.229 -2.765 -7.110 1.00 88.19 72 PHE A N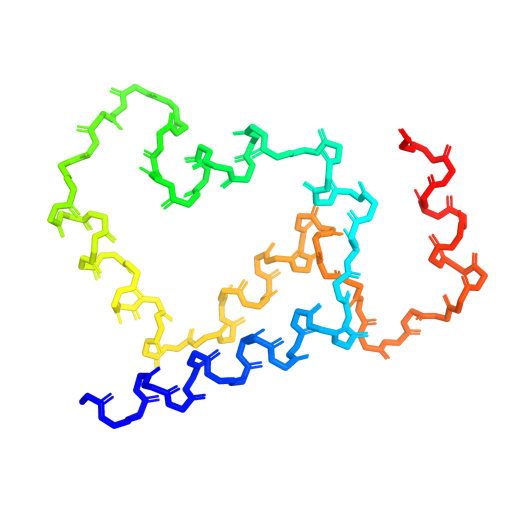 1
ATOM 610 C CA . PHE A 1 72 ? 1.394 -1.411 -6.565 1.00 88.19 72 PHE A CA 1
ATOM 611 C C . PHE A 1 72 ? 2.720 -1.242 -5.820 1.00 88.19 72 PHE A C 1
ATOM 613 O O . PHE A 1 72 ? 3.228 -0.125 -5.716 1.00 88.19 72 PHE A O 1
ATOM 620 N N . LEU A 1 73 ? 3.287 -2.339 -5.322 1.00 90.62 73 LEU A N 1
ATOM 621 C CA . LEU A 1 73 ? 4.652 -2.413 -4.819 1.00 90.62 73 LEU A CA 1
ATOM 622 C C . LEU A 1 73 ? 5.466 -3.350 -5.707 1.00 90.62 73 LEU A C 1
ATOM 624 O O . LEU A 1 73 ? 5.049 -4.467 -6.002 1.00 90.62 73 LEU A O 1
ATOM 628 N N . PHE A 1 74 ? 6.661 -2.917 -6.084 1.00 88.56 74 PHE A N 1
ATOM 629 C CA . PHE A 1 74 ? 7.671 -3.812 -6.620 1.00 88.56 74 PHE A CA 1
ATOM 630 C C . PHE A 1 74 ? 8.208 -4.716 -5.510 1.00 88.56 74 PHE A C 1
ATOM 632 O O . PHE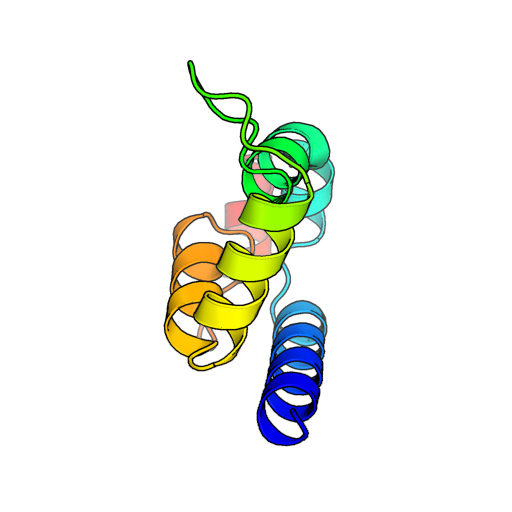 A 1 74 ? 8.363 -4.300 -4.356 1.00 88.56 74 PHE A O 1
ATOM 639 N N . THR A 1 75 ? 8.551 -5.956 -5.858 1.00 85.25 75 THR A N 1
ATOM 640 C CA . THR A 1 75 ? 9.224 -6.837 -4.899 1.00 85.25 75 THR A CA 1
ATOM 641 C C . THR A 1 75 ? 10.580 -6.239 -4.523 1.00 85.25 75 THR A C 1
ATOM 643 O O . THR A 1 75 ? 11.204 -5.524 -5.313 1.00 85.25 75 THR A O 1
ATOM 646 N N . SER A 1 76 ? 11.075 -6.540 -3.321 1.00 78.50 76 SER A N 1
ATOM 647 C CA . SER A 1 76 ? 12.381 -6.045 -2.854 1.00 78.50 76 SER A CA 1
ATOM 648 C C . SER A 1 76 ? 13.555 -6.450 -3.758 1.00 78.50 76 SER A C 1
ATOM 650 O O . SER A 1 76 ? 14.613 -5.835 -3.686 1.00 78.50 76 SER A O 1
ATOM 652 N N . LYS A 1 77 ? 13.364 -7.451 -4.626 1.00 81.38 77 LYS A N 1
ATOM 653 C CA . LYS A 1 77 ? 14.371 -7.983 -5.550 1.00 81.38 77 LYS A CA 1
ATOM 654 C C . LYS A 1 77 ? 14.238 -7.461 -6.986 1.00 81.38 77 LYS A C 1
ATOM 656 O O . LYS A 1 77 ? 15.051 -7.828 -7.825 1.00 81.38 77 LYS A O 1
ATOM 661 N N . THR A 1 78 ? 13.222 -6.651 -7.298 1.00 83.75 78 THR A N 1
ATOM 662 C CA . THR A 1 78 ? 12.993 -6.179 -8.673 1.00 83.75 78 THR A CA 1
ATOM 663 C C . THR A 1 78 ? 13.983 -5.070 -9.031 1.00 83.75 78 THR A C 1
ATOM 665 O O . THR A 1 78 ? 13.900 -3.962 -8.486 1.00 83.75 78 THR A O 1
ATOM 668 N N . ASP A 1 79 ? 14.881 -5.360 -9.973 1.00 86.31 79 ASP A N 1
ATOM 669 C CA . ASP A 1 79 ? 15.837 -4.409 -10.541 1.00 86.31 79 ASP A CA 1
ATOM 670 C C . ASP A 1 79 ? 15.156 -3.357 -11.435 1.00 86.31 79 ASP A C 1
ATOM 672 O O . ASP A 1 79 ? 14.012 -3.519 -11.866 1.00 86.31 79 ASP A O 1
ATOM 676 N N . GLN A 1 80 ? 15.866 -2.267 -11.731 1.00 83.06 80 GLN A N 1
ATOM 677 C CA . GLN A 1 80 ? 15.305 -1.142 -12.479 1.00 83.06 80 GLN A CA 1
ATOM 678 C C . GLN A 1 80 ? 14.855 -1.522 -13.900 1.00 83.06 80 GLN A C 1
ATOM 680 O O . GLN A 1 80 ? 13.795 -1.077 -14.332 1.00 83.06 80 GLN A O 1
ATOM 685 N N . LYS A 1 81 ? 15.585 -2.399 -14.599 1.00 87.69 81 LYS A N 1
ATOM 686 C CA . LYS A 1 81 ? 15.231 -2.831 -15.959 1.00 87.69 81 LYS A CA 1
ATOM 687 C C . LYS A 1 81 ? 13.934 -3.640 -15.950 1.00 87.69 81 LYS A C 1
ATOM 689 O O . LYS A 1 81 ? 13.073 -3.434 -16.804 1.00 87.69 81 LYS A O 1
ATOM 694 N N . SER A 1 82 ? 13.762 -4.509 -14.957 1.00 85.75 82 SER A N 1
ATOM 695 C CA . SER A 1 82 ? 12.514 -5.249 -14.745 1.00 85.75 82 SER A CA 1
ATOM 696 C C . SER A 1 82 ? 11.343 -4.322 -14.403 1.00 85.75 82 SER A C 1
ATOM 698 O O . SER A 1 82 ? 10.236 -4.529 -14.900 1.00 85.75 82 SER A O 1
ATOM 700 N N . ARG A 1 83 ? 11.572 -3.270 -13.600 1.00 86.94 83 ARG A N 1
ATOM 701 C CA . ARG A 1 83 ? 10.546 -2.248 -13.309 1.00 86.94 83 ARG A CA 1
ATOM 702 C C . ARG A 1 83 ? 10.102 -1.527 -14.579 1.00 86.94 83 ARG A C 1
ATOM 704 O O . ARG A 1 83 ? 8.902 -1.376 -14.798 1.00 86.94 83 ARG A O 1
ATOM 711 N N . ASP A 1 84 ? 11.053 -1.117 -15.414 1.00 86.62 84 ASP A N 1
ATOM 712 C CA . ASP A 1 84 ? 10.775 -0.394 -16.657 1.00 86.62 84 ASP A CA 1
ATOM 713 C C . ASP A 1 84 ? 10.037 -1.281 -17.670 1.00 86.62 84 ASP A C 1
ATOM 715 O O . ASP A 1 84 ? 9.069 -0.837 -18.288 1.00 86.62 84 ASP A O 1
ATOM 719 N N . TYR A 1 85 ? 10.416 -2.561 -17.767 1.00 87.44 85 TYR A N 1
ATOM 720 C CA . TYR A 1 85 ? 9.709 -3.551 -18.581 1.00 87.44 85 TYR A CA 1
ATOM 721 C C . TYR A 1 85 ? 8.258 -3.750 -18.127 1.00 87.44 85 TYR A C 1
ATOM 723 O O . TYR A 1 85 ? 7.345 -3.644 -18.942 1.00 87.44 85 TYR A O 1
ATOM 731 N N . LEU A 1 86 ? 8.014 -3.966 -16.829 1.00 84.50 86 LEU A N 1
ATOM 732 C CA . LEU A 1 86 ? 6.653 -4.103 -16.294 1.00 84.50 86 LEU A CA 1
ATOM 733 C C . LEU A 1 86 ? 5.814 -2.846 -16.546 1.00 84.50 86 LEU A C 1
ATOM 735 O O . LEU A 1 86 ? 4.643 -2.930 -16.906 1.00 84.50 86 LEU A O 1
ATOM 739 N N . ASN A 1 87 ? 6.431 -1.675 -16.414 1.00 86.50 87 ASN A N 1
ATOM 740 C CA . ASN A 1 87 ? 5.783 -0.399 -16.673 1.00 86.50 87 ASN A CA 1
ATOM 741 C C . ASN A 1 87 ? 5.514 -0.128 -18.158 1.00 86.50 87 ASN A C 1
ATOM 743 O O . ASN A 1 87 ? 4.763 0.802 -18.445 1.00 86.50 87 ASN A O 1
ATOM 747 N N . SER A 1 88 ? 6.094 -0.882 -19.097 1.00 87.19 88 SER A N 1
ATOM 748 C CA . SER A 1 88 ? 5.807 -0.731 -20.533 1.00 87.19 88 SER A CA 1
ATOM 749 C C . SER A 1 88 ? 4.401 -1.208 -20.920 1.00 87.19 88 SER A C 1
ATOM 751 O O . SER A 1 88 ? 3.864 -0.761 -21.928 1.00 87.19 88 SER A O 1
ATOM 753 N N . TYR A 1 89 ? 3.777 -2.046 -20.085 1.00 81.12 89 TYR A N 1
ATOM 754 C CA . TYR A 1 89 ? 2.413 -2.555 -20.267 1.00 81.12 89 TYR A CA 1
ATOM 755 C C . TYR A 1 89 ? 1.321 -1.628 -19.699 1.00 81.12 89 TYR A C 1
ATOM 757 O O . TYR A 1 89 ? 0.147 -1.999 -19.705 1.00 81.12 89 TYR A O 1
ATOM 765 N N . LEU A 1 90 ? 1.708 -0.453 -19.184 1.00 80.81 90 LEU A N 1
ATOM 766 C CA . LEU A 1 90 ? 0.854 0.542 -18.516 1.00 80.81 90 LEU A CA 1
ATOM 767 C C . LEU A 1 90 ? 0.845 1.881 -19.247 1.00 80.81 90 LEU A C 1
ATOM 769 O O . LEU A 1 90 ? -0.249 2.479 -19.331 1.00 80.81 90 LEU A O 1
#

Foldseek 3Di:
DVQLVVLVVVVVVQCVVFFPVLVCVVCVVVVVCVLCVVPDDDRDDPVVSVVVSSVCSNPVVVVSVVCVVVVRGPDPPQDPVNSVVVSVVD

Radius of gyration: 14.31 Å; chains: 1; bounding box: 38×16×40 Å